Protein AF-A0A430SBT0-F1 (afdb_monomer)

Radius of gyration: 17.51 Å; Cα contacts (8 Å, |Δi|>4): 16; chains: 1; bounding box: 30×52×23 Å

Sequence (53 aa):
AGHGVGLSQWGAKGMAEAGYGYREILGHYFPGTFLSDLLLGGIPGPEEAWATR

Mean predicted aligned error: 10.42 Å

pLDDT: mean 82.79, std 15.59, range [48.06, 98.5]

Organism: Thermus scotoductus (NCBI:txid37636)

Foldseek 3Di:
DDPPAFADPVVLVVCVVVPDDPVVSNCVRPPPDDDDDPVVVDDPDPVVVPPVD

Structure (mmCIF, N/CA/C/O backbone):
data_AF-A0A430SBT0-F1
#
_entry.id   AF-A0A430SBT0-F1
#
loop_
_atom_site.group_PDB
_atom_site.id
_atom_site.type_symbol
_atom_site.label_atom_id
_atom_site.label_alt_id
_atom_site.label_comp_id
_atom_site.label_asym_id
_atom_site.label_entity_id
_atom_site.label_seq_id
_atom_site.pdbx_PDB_ins_code
_atom_site.Cartn_x
_atom_site.Cartn_y
_atom_site.Cartn_z
_atom_site.occupancy
_atom_site.B_iso_or_equiv
_atom_site.auth_seq_id
_atom_site.auth_comp_id
_atom_site.auth_asym_id
_atom_site.auth_atom_id
_atom_site.pdbx_PDB_model_num
ATOM 1 N N . ALA A 1 1 ? 20.138 -2.288 -0.961 1.00 54.41 1 ALA A N 1
ATOM 2 C CA . ALA A 1 1 ? 19.435 -1.698 -2.116 1.00 54.41 1 ALA A CA 1
ATOM 3 C C . ALA A 1 1 ? 18.499 -2.759 -2.681 1.00 54.41 1 ALA A C 1
ATOM 5 O O . ALA A 1 1 ? 18.958 -3.869 -2.914 1.00 54.41 1 ALA A O 1
ATOM 6 N N . GLY A 1 2 ? 17.197 -2.479 -2.772 1.00 61.94 2 GLY A N 1
ATOM 7 C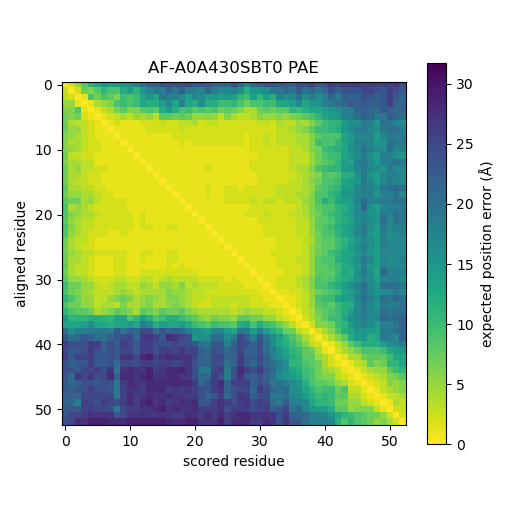 CA . GLY A 1 2 ? 16.224 -3.418 -3.342 1.00 61.94 2 GLY A CA 1
ATOM 8 C C . GLY A 1 2 ? 16.199 -3.3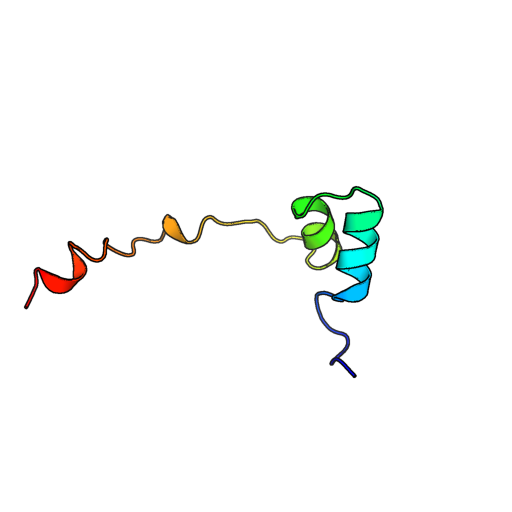33 -4.867 1.00 61.94 2 GLY A C 1
ATOM 9 O O . GLY A 1 2 ? 16.601 -2.319 -5.427 1.00 61.94 2 GLY A O 1
ATOM 10 N N . HIS A 1 3 ? 15.690 -4.373 -5.527 1.00 76.00 3 HIS A N 1
ATOM 11 C CA . HIS A 1 3 ? 15.594 -4.473 -6.991 1.00 76.00 3 HIS A CA 1
ATOM 12 C C . HIS A 1 3 ? 14.645 -3.432 -7.633 1.00 76.00 3 HIS A C 1
ATOM 14 O O . HIS A 1 3 ? 14.563 -3.346 -8.850 1.00 76.00 3 HIS A O 1
ATOM 20 N N . GLY A 1 4 ? 13.934 -2.630 -6.827 1.00 74.12 4 GLY A N 1
ATOM 21 C CA . GLY A 1 4 ? 13.073 -1.542 -7.305 1.00 74.12 4 GLY A CA 1
ATOM 22 C C . GLY A 1 4 ? 11.745 -1.993 -7.918 1.00 74.12 4 GLY A C 1
ATOM 23 O O . GLY A 1 4 ? 11.042 -1.171 -8.493 1.00 74.12 4 GLY A O 1
ATOM 24 N N . VAL A 1 5 ? 11.390 -3.276 -7.791 1.00 78.50 5 VAL A N 1
ATOM 25 C CA . VAL A 1 5 ? 10.170 -3.860 -8.364 1.00 78.50 5 VAL A CA 1
ATOM 26 C C . VAL A 1 5 ? 9.252 -4.353 -7.248 1.00 78.50 5 VAL A C 1
ATOM 28 O O . VAL A 1 5 ? 9.708 -5.008 -6.309 1.00 78.50 5 VAL A O 1
ATOM 31 N N . GLY A 1 6 ? 7.958 -4.053 -7.366 1.00 87.38 6 GLY A N 1
ATOM 32 C CA . GLY A 1 6 ? 6.927 -4.447 -6.407 1.00 87.38 6 GLY A CA 1
ATOM 33 C C . GLY A 1 6 ? 6.771 -3.451 -5.259 1.00 87.38 6 GLY A C 1
ATOM 34 O O . GLY A 1 6 ? 6.793 -2.240 -5.464 1.00 87.38 6 GLY A O 1
ATOM 35 N N . LEU A 1 7 ? 6.588 -3.967 -4.045 1.00 92.75 7 LEU A N 1
ATOM 36 C CA . LEU A 1 7 ? 6.258 -3.168 -2.868 1.00 92.75 7 LEU A CA 1
ATOM 37 C C . LEU A 1 7 ? 7.500 -2.542 -2.213 1.00 92.75 7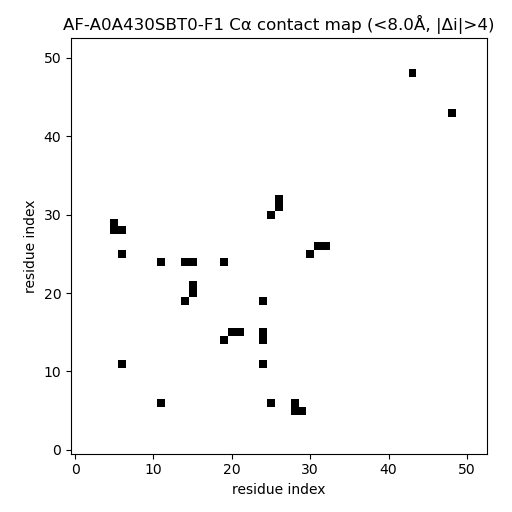 LEU A C 1
ATOM 39 O O . LEU A 1 7 ? 8.385 -3.240 -1.717 1.00 92.75 7 LEU A O 1
ATOM 43 N N . SER A 1 8 ? 7.535 -1.211 -2.136 1.00 94.94 8 SER A N 1
ATOM 44 C CA . SER A 1 8 ? 8.502 -0.493 -1.300 1.00 94.94 8 SER A CA 1
ATOM 45 C C . SER A 1 8 ? 8.062 -0.550 0.161 1.00 94.94 8 SER A C 1
ATOM 47 O O . SER A 1 8 ? 7.035 0.015 0.523 1.00 94.94 8 SER A O 1
ATOM 49 N N . GLN A 1 9 ? 8.857 -1.192 1.022 1.00 93.56 9 GLN A N 1
ATOM 50 C CA . GLN A 1 9 ? 8.545 -1.330 2.453 1.00 93.56 9 GLN A CA 1
ATOM 51 C C . GLN A 1 9 ? 8.361 0.030 3.141 1.00 93.56 9 GLN A C 1
ATOM 53 O O . GLN A 1 9 ? 7.400 0.238 3.876 1.00 93.56 9 GLN A O 1
ATOM 58 N N . TRP A 1 10 ? 9.256 0.980 2.859 1.00 94.88 10 TRP A N 1
ATOM 59 C CA . TRP A 1 10 ? 9.174 2.328 3.420 1.00 94.88 10 TRP A CA 1
ATOM 60 C C . TRP A 1 10 ? 8.002 3.127 2.853 1.00 94.88 10 TRP A C 1
ATOM 62 O O . TRP A 1 10 ? 7.356 3.857 3.597 1.00 94.88 10 TRP A O 1
ATOM 72 N N . GLY A 1 11 ? 7.682 2.955 1.568 1.00 95.56 11 GLY A N 1
ATOM 73 C CA . GLY A 1 11 ? 6.509 3.598 0.977 1.00 95.56 11 GLY A CA 1
ATOM 74 C C . GLY A 1 11 ? 5.200 3.037 1.542 1.00 95.56 11 GLY A C 1
ATOM 75 O O . GLY A 1 11 ? 4.306 3.801 1.887 1.00 95.56 11 GLY A O 1
ATOM 76 N N . ALA A 1 12 ? 5.104 1.716 1.715 1.00 97.25 12 ALA A N 1
ATOM 77 C CA . ALA A 1 12 ? 3.966 1.068 2.365 1.00 97.25 12 ALA A CA 1
ATOM 78 C C . ALA A 1 12 ? 3.796 1.532 3.821 1.00 97.25 12 ALA A C 1
ATOM 80 O O . ALA A 1 12 ? 2.679 1.834 4.236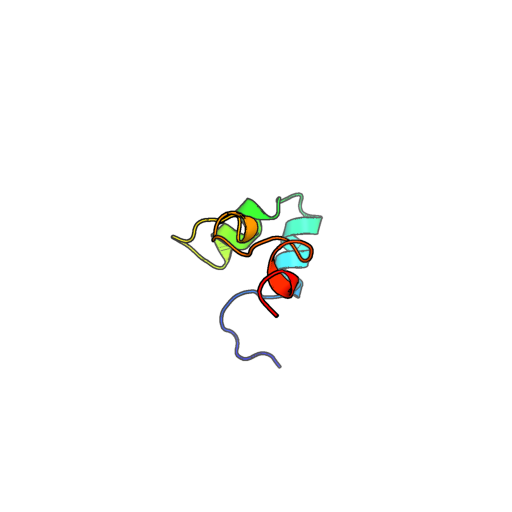 1.00 97.25 12 ALA A O 1
ATOM 81 N N . LYS A 1 13 ? 4.899 1.661 4.574 1.00 97.69 13 LYS A N 1
ATOM 82 C CA . LYS A 1 13 ? 4.883 2.235 5.925 1.00 97.69 13 LYS A CA 1
ATOM 83 C C . LYS A 1 13 ? 4.355 3.675 5.922 1.00 97.69 13 LYS A C 1
ATOM 85 O O . LYS A 1 13 ? 3.452 3.970 6.693 1.00 97.69 13 LYS A O 1
ATOM 90 N N . GLY A 1 14 ? 4.859 4.536 5.035 1.00 98.25 14 GLY A N 1
ATOM 91 C CA . GLY A 1 14 ? 4.402 5.927 4.935 1.00 98.25 14 GLY A CA 1
ATOM 92 C C . GLY A 1 14 ? 2.918 6.051 4.569 1.00 98.25 14 GLY A C 1
ATOM 93 O O . GLY A 1 14 ? 2.218 6.901 5.109 1.00 98.25 14 GLY A O 1
ATOM 94 N N . MET A 1 15 ? 2.403 5.165 3.709 1.00 98.19 15 MET A N 1
ATOM 95 C CA . MET A 1 15 ? 0.966 5.101 3.424 1.00 98.19 15 MET A CA 1
ATOM 96 C C . MET A 1 15 ? 0.154 4.646 4.648 1.00 98.19 15 MET A C 1
ATOM 98 O O . MET A 1 15 ? -0.880 5.237 4.946 1.00 98.19 15 MET A O 1
ATOM 102 N N . ALA A 1 16 ? 0.622 3.646 5.397 1.00 98.31 16 ALA A N 1
ATOM 103 C CA . ALA A 1 16 ? -0.051 3.226 6.627 1.00 98.31 16 ALA A CA 1
ATOM 104 C C . ALA A 1 16 ? -0.065 4.345 7.687 1.00 98.31 16 ALA A C 1
ATOM 106 O O . ALA A 1 16 ? -1.093 4.584 8.316 1.00 98.31 16 ALA A O 1
ATOM 107 N N . GLU A 1 17 ? 1.043 5.077 7.845 1.00 98.50 17 GLU A N 1
ATOM 108 C CA . GLU A 1 17 ? 1.138 6.248 8.734 1.00 98.50 17 GLU A CA 1
ATOM 109 C C . GLU A 1 17 ? 0.217 7.397 8.290 1.00 98.50 17 GLU A C 1
ATOM 111 O O . GLU A 1 17 ? -0.292 8.135 9.130 1.00 98.50 17 GLU A O 1
ATOM 116 N N . ALA A 1 18 ? -0.054 7.514 6.987 1.00 98.25 18 ALA A N 1
ATOM 117 C CA . ALA A 1 18 ? -1.032 8.446 6.428 1.00 98.25 18 ALA A CA 1
ATOM 118 C C . ALA A 1 18 ? -2.495 7.957 6.527 1.00 98.25 18 ALA A C 1
ATOM 120 O O . ALA A 1 18 ? -3.400 8.666 6.090 1.00 98.25 18 ALA A O 1
ATOM 121 N N . GLY A 1 19 ? -2.742 6.773 7.102 1.00 98.44 19 GLY A N 1
ATOM 122 C CA . GLY A 1 19 ? -4.082 6.238 7.363 1.00 98.44 19 GLY A CA 1
ATOM 123 C C . GLY A 1 19 ? -4.655 5.325 6.277 1.00 98.44 19 GLY A C 1
ATOM 124 O O . GLY A 1 19 ? -5.800 4.897 6.407 1.00 98.44 19 GLY A O 1
ATOM 125 N N . TYR A 1 20 ? -3.889 4.991 5.234 1.00 98.38 20 TYR A N 1
ATOM 126 C CA . TYR A 1 20 ? -4.341 4.050 4.208 1.00 98.38 20 TYR A CA 1
ATOM 127 C C . TYR A 1 20 ? -4.370 2.615 4.745 1.00 98.38 20 TYR A C 1
ATOM 129 O O . TYR A 1 20 ? -3.429 2.142 5.391 1.00 98.38 20 TYR A O 1
ATOM 137 N N . GLY A 1 21 ? -5.438 1.889 4.433 1.00 97.38 21 GLY A N 1
ATOM 138 C CA . GLY A 1 21 ? -5.579 0.478 4.756 1.00 97.38 21 GLY A CA 1
ATOM 139 C C . GLY A 1 21 ? -4.754 -0.426 3.836 1.00 97.38 21 GLY A C 1
ATOM 140 O O . GLY A 1 21 ? -4.363 -0.060 2.726 1.00 97.38 21 GLY A O 1
ATOM 141 N N . TYR A 1 22 ? -4.542 -1.675 4.263 1.00 96.12 22 TYR A N 1
ATOM 142 C CA . TYR A 1 22 ? -3.727 -2.645 3.516 1.00 96.12 22 TYR A CA 1
ATOM 143 C C . TYR A 1 22 ? -4.221 -2.884 2.077 1.00 96.12 22 TYR A C 1
ATOM 145 O O . TYR A 1 22 ? -3.413 -3.093 1.176 1.00 96.12 22 TYR A O 1
ATOM 153 N N . ARG A 1 23 ? -5.538 -2.809 1.835 1.00 95.44 23 ARG A N 1
ATOM 154 C CA . ARG A 1 23 ? -6.137 -2.972 0.498 1.00 95.44 23 ARG A CA 1
ATOM 155 C C . ARG A 1 23 ? -5.723 -1.852 -0.456 1.00 95.44 23 ARG A C 1
ATOM 157 O O . ARG A 1 23 ? -5.427 -2.121 -1.614 1.00 95.44 23 ARG A O 1
ATOM 164 N N . GLU A 1 24 ? -5.685 -0.616 0.034 1.00 96.69 24 GLU A N 1
ATOM 165 C CA . GLU A 1 24 ? -5.308 0.567 -0.747 1.00 96.69 24 GLU A CA 1
ATOM 166 C C . GLU A 1 24 ? -3.807 0.562 -1.041 1.00 96.69 24 GLU A C 1
ATOM 168 O O . GLU A 1 24 ? -3.390 0.799 -2.174 1.00 96.69 24 GLU A O 1
ATOM 173 N N . ILE A 1 25 ? -2.997 0.195 -0.042 1.00 97.50 25 ILE A N 1
ATOM 174 C CA . ILE A 1 25 ? -1.545 0.052 -0.188 1.00 97.50 25 ILE A CA 1
ATOM 175 C C . ILE A 1 25 ? -1.219 -1.022 -1.232 1.00 97.50 25 ILE A C 1
ATOM 177 O O . ILE A 1 25 ? -0.452 -0.770 -2.158 1.00 97.50 25 ILE A O 1
ATOM 181 N N . LEU A 1 26 ? -1.814 -2.213 -1.127 1.00 95.69 26 LEU A N 1
ATOM 182 C CA . LEU A 1 26 ? -1.569 -3.289 -2.091 1.00 95.69 26 LEU A CA 1
ATOM 183 C C . LEU A 1 26 ? -2.080 -2.931 -3.489 1.00 95.69 26 LEU A C 1
ATOM 185 O O . LEU A 1 26 ? -1.385 -3.204 -4.463 1.00 95.69 26 LEU A O 1
ATOM 189 N N . GLY A 1 27 ? -3.231 -2.262 -3.597 1.00 95.75 27 GLY A N 1
ATOM 190 C CA . GLY A 1 27 ? -3.756 -1.783 -4.877 1.00 95.75 27 GLY A CA 1
ATOM 191 C C . GLY A 1 27 ? -2.844 -0.762 -5.568 1.00 95.75 27 GLY A C 1
ATOM 192 O O . GLY A 1 27 ? -2.757 -0.764 -6.794 1.00 95.75 27 GLY A O 1
ATOM 193 N N . HIS A 1 28 ? -2.120 0.061 -4.802 1.00 95.31 28 HIS A N 1
ATOM 194 C CA . HIS A 1 28 ? -1.126 0.994 -5.339 1.00 95.31 28 HIS A CA 1
ATOM 195 C C . HIS A 1 28 ? 0.087 0.273 -5.948 1.00 95.31 28 HIS A C 1
ATOM 197 O O . HIS A 1 28 ? 0.538 0.636 -7.033 1.00 95.31 28 HIS A O 1
ATOM 203 N N . TYR A 1 29 ? 0.604 -0.760 -5.275 1.00 95.44 29 TYR A N 1
ATOM 204 C CA . TYR A 1 29 ? 1.789 -1.497 -5.738 1.00 95.44 29 TYR A CA 1
ATOM 205 C C . TYR A 1 29 ? 1.484 -2.594 -6.765 1.00 95.44 29 TYR A C 1
ATOM 207 O O . TYR A 1 29 ? 2.365 -2.964 -7.542 1.00 95.44 29 TYR A O 1
ATOM 215 N N . PHE A 1 30 ? 0.260 -3.1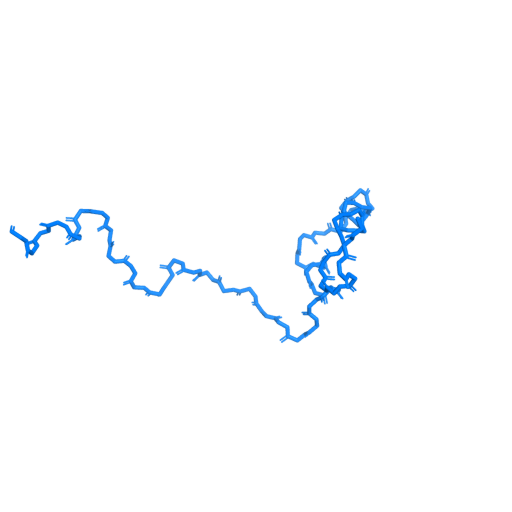18 -6.776 1.00 94.81 30 PHE A N 1
ATOM 216 C CA . PHE A 1 30 ? -0.148 -4.258 -7.596 1.00 94.81 30 PHE A CA 1
ATOM 217 C C . PHE A 1 30 ? -1.493 -3.982 -8.294 1.00 94.81 30 PHE A C 1
ATOM 219 O O . PHE A 1 30 ? -2.513 -4.600 -7.962 1.00 94.81 30 PHE A O 1
ATOM 226 N N . PRO A 1 31 ? -1.534 -3.048 -9.262 1.00 92.94 31 PRO A N 1
ATOM 227 C CA . PRO A 1 31 ? -2.764 -2.702 -9.965 1.00 92.94 31 PRO A CA 1
ATOM 228 C C . PRO A 1 31 ? -3.332 -3.911 -10.720 1.00 92.94 31 PRO A C 1
ATOM 230 O O . PRO A 1 31 ? -2.601 -4.664 -11.360 1.00 92.94 31 PRO A O 1
ATOM 233 N N . GLY A 1 32 ? -4.652 -4.093 -10.644 1.00 92.19 32 GLY A N 1
ATOM 234 C CA . GLY A 1 32 ? -5.347 -5.215 -11.283 1.00 92.19 32 GLY A CA 1
ATOM 235 C C . GLY A 1 32 ? -5.284 -6.541 -10.516 1.00 92.19 32 GLY A C 1
ATOM 236 O O . GLY A 1 32 ? -5.746 -7.554 -11.035 1.00 92.19 32 GLY A O 1
ATOM 237 N N . THR A 1 33 ? -4.744 -6.559 -9.292 1.00 91.62 33 THR A N 1
ATOM 238 C CA . THR A 1 33 ? -4.768 -7.748 -8.425 1.00 91.62 33 THR A CA 1
ATOM 239 C C . THR A 1 33 ? -5.988 -7.776 -7.504 1.00 91.62 33 THR A C 1
ATOM 241 O O . THR A 1 33 ? -6.635 -6.759 -7.251 1.00 91.62 33 THR A O 1
ATOM 244 N N . PHE A 1 34 ? -6.306 -8.964 -6.992 1.00 89.06 34 PHE A N 1
ATOM 245 C CA . PHE A 1 34 ? -7.356 -9.190 -6.005 1.00 89.06 34 PHE A CA 1
ATOM 246 C C . PHE A 1 34 ? -6.808 -10.008 -4.836 1.00 89.06 34 PHE A C 1
ATOM 248 O O . PHE A 1 34 ? -5.896 -10.819 -4.990 1.00 89.06 34 PHE A O 1
ATOM 255 N N . LEU A 1 35 ? -7.377 -9.786 -3.654 1.00 89.88 35 LEU A N 1
ATOM 256 C CA . LEU A 1 35 ? -7.070 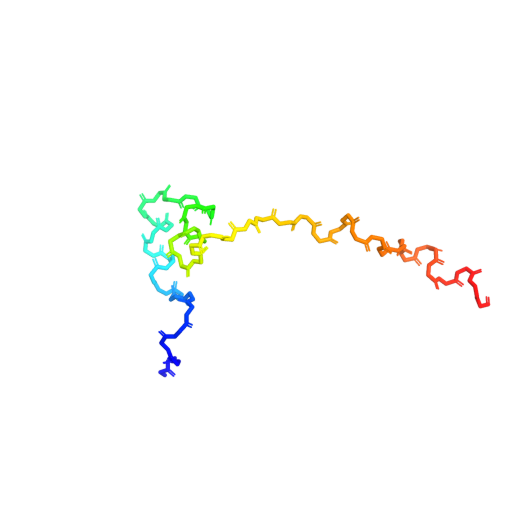-10.583 -2.474 1.00 89.88 35 LEU A CA 1
ATOM 257 C C . LEU A 1 35 ? -7.864 -11.883 -2.536 1.00 89.88 35 LEU A C 1
ATOM 259 O O . LEU A 1 35 ? -9.075 -11.854 -2.741 1.00 89.88 35 LEU A O 1
ATOM 263 N N . SER A 1 36 ? -7.171 -13.000 -2.350 1.00 86.31 36 SER A N 1
ATOM 264 C CA . SER A 1 36 ? -7.773 -14.324 -2.254 1.00 86.31 36 SER A CA 1
ATOM 265 C C . SER A 1 36 ? -7.492 -14.894 -0.875 1.00 86.31 36 SER A C 1
ATOM 267 O O . SER A 1 36 ? -6.346 -14.878 -0.423 1.00 86.31 36 SER A O 1
ATOM 269 N N . ASP A 1 37 ? -8.515 -15.460 -0.243 1.00 82.75 37 ASP A N 1
ATOM 270 C CA . ASP A 1 37 ? -8.324 -16.281 0.945 1.00 82.75 37 ASP A CA 1
ATOM 271 C C . ASP A 1 37 ? -7.682 -17.600 0.511 1.00 82.75 37 ASP A C 1
ATOM 273 O O . ASP A 1 37 ? -8.319 -18.461 -0.095 1.00 82.75 37 ASP A O 1
ATOM 277 N N . LEU A 1 38 ? -6.386 -17.753 0.791 1.00 74.44 38 LEU A N 1
ATOM 278 C CA . LEU A 1 38 ? -5.626 -18.954 0.431 1.00 74.44 38 LEU A CA 1
ATOM 279 C C . LEU A 1 38 ? -6.178 -20.218 1.122 1.00 74.44 38 LEU A C 1
ATOM 281 O O . LEU A 1 38 ? -6.026 -21.325 0.613 1.00 74.44 38 LEU A O 1
ATOM 285 N N . LEU A 1 39 ? -6.873 -20.046 2.251 1.00 65.44 39 LEU A N 1
ATOM 286 C CA . LEU A 1 39 ? -7.489 -21.124 3.029 1.00 65.44 39 LEU A CA 1
ATOM 287 C C . LEU A 1 39 ? -8.675 -21.813 2.332 1.00 65.44 39 LEU A C 1
ATOM 289 O O . LEU A 1 39 ? -9.027 -22.920 2.722 1.00 65.44 39 LEU A O 1
ATOM 293 N N . LEU A 1 40 ? -9.269 -21.228 1.285 1.00 60.31 40 LEU A N 1
ATOM 294 C CA . LEU A 1 40 ? -10.384 -21.860 0.558 1.00 60.31 40 LEU A CA 1
ATOM 295 C C . LEU A 1 40 ? -9.925 -22.841 -0.541 1.00 60.31 40 LEU A C 1
ATOM 297 O O . LEU A 1 40 ? -10.755 -23.453 -1.208 1.00 60.31 40 LEU A O 1
ATOM 301 N N . GLY A 1 41 ? -8.611 -23.022 -0.717 1.00 58.94 41 GLY A N 1
ATOM 302 C CA . GLY A 1 41 ? -7.997 -23.878 -1.739 1.00 58.94 41 GLY A CA 1
ATOM 303 C C . GLY A 1 41 ? -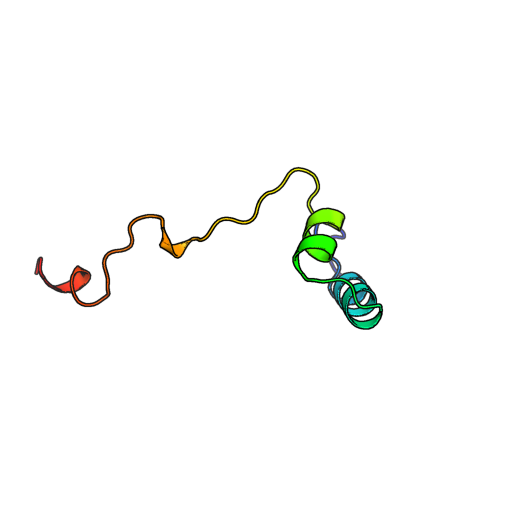7.781 -25.347 -1.355 1.00 58.94 41 GLY A C 1
ATOM 304 O O . GLY A 1 41 ? -6.897 -25.977 -1.926 1.00 58.94 41 GLY A O 1
ATOM 305 N N . GLY A 1 42 ? -8.543 -25.895 -0.402 1.00 62.03 42 GLY A N 1
ATOM 306 C CA . GLY A 1 42 ? -8.595 -27.344 -0.163 1.00 62.03 42 GLY A CA 1
ATOM 307 C C . GLY A 1 42 ? -7.356 -27.966 0.486 1.00 62.03 42 GLY A C 1
ATOM 308 O O . GLY A 1 42 ? -6.998 -29.088 0.139 1.00 62.03 42 GLY A O 1
ATOM 309 N N . ILE A 1 43 ? -6.702 -27.276 1.426 1.00 66.56 43 ILE A N 1
ATOM 310 C CA . ILE A 1 43 ? -5.757 -27.952 2.324 1.00 66.56 43 ILE A CA 1
ATOM 311 C C . ILE A 1 43 ? -6.598 -28.630 3.416 1.00 66.56 43 ILE A C 1
ATOM 313 O O . ILE A 1 43 ? -7.190 -27.903 4.217 1.00 66.56 43 ILE A O 1
ATOM 317 N N . PRO A 1 44 ? -6.700 -29.975 3.439 1.00 67.00 44 PRO A N 1
ATOM 318 C CA . PRO A 1 44 ? -7.348 -30.669 4.543 1.00 67.00 44 PRO A CA 1
ATOM 319 C C . PRO A 1 44 ? -6.663 -30.288 5.855 1.00 67.00 44 PRO A C 1
ATOM 321 O O . PRO A 1 44 ? -5.444 -30.065 5.889 1.00 67.00 44 PRO A O 1
ATOM 324 N N . GLY A 1 45 ? -7.447 -30.180 6.925 1.00 71.31 45 GLY A N 1
ATOM 325 C CA . GLY A 1 45 ? -6.926 -29.853 8.248 1.00 71.31 45 GLY A CA 1
ATOM 326 C C . GLY A 1 45 ? -5.814 -30.829 8.652 1.00 71.31 45 GLY A C 1
ATOM 327 O O . GLY A 1 45 ? -5.742 -31.950 8.134 1.00 71.31 45 GLY A O 1
ATOM 328 N N . PRO A 1 46 ? -4.917 -30.447 9.575 1.00 68.94 46 PRO A N 1
ATOM 329 C CA . PRO A 1 46 ? -3.895 -31.361 10.065 1.00 68.94 46 PRO A CA 1
ATOM 330 C C . PRO A 1 46 ? -4.499 -32.674 10.584 1.00 68.94 46 PRO A C 1
ATOM 332 O O . PRO A 1 46 ? -3.815 -33.686 10.495 1.00 68.94 46 PRO A O 1
ATOM 335 N N . GLU A 1 47 ? -5.759 -32.699 11.046 1.00 66.25 47 GLU A N 1
ATOM 336 C CA . GLU A 1 47 ? -6.468 -33.930 11.415 1.00 66.25 47 GLU A CA 1
ATOM 337 C C . GLU A 1 47 ? -6.747 -34.906 10.255 1.00 66.25 47 GLU A C 1
ATOM 339 O O . GLU A 1 47 ? -6.757 -36.117 10.455 1.00 66.25 47 GLU A O 1
ATOM 344 N N . GLU A 1 48 ? -6.942 -34.406 9.039 1.00 64.38 48 GLU A N 1
ATOM 345 C CA . GLU A 1 48 ? -7.292 -35.196 7.853 1.00 64.38 48 GLU A CA 1
ATOM 346 C C . GLU A 1 48 ? -6.031 -35.659 7.103 1.00 64.38 48 GLU A C 1
ATOM 348 O O . GLU A 1 48 ? -6.007 -36.733 6.500 1.00 64.38 48 GLU A O 1
ATOM 353 N N . ALA A 1 49 ? -4.941 -34.888 7.197 1.00 63.78 49 ALA A N 1
ATOM 354 C CA . ALA A 1 49 ? -3.680 -35.155 6.505 1.00 63.78 49 ALA A CA 1
ATOM 355 C C . ALA A 1 49 ? -2.940 -36.421 6.994 1.00 63.78 49 ALA A C 1
ATOM 357 O O . ALA A 1 49 ? -2.177 -37.012 6.226 1.00 63.78 49 ALA A O 1
ATOM 358 N N . TRP A 1 50 ? -3.146 -36.861 8.244 1.00 61.84 50 TRP A N 1
ATOM 359 C CA . TRP A 1 50 ? -2.540 -38.094 8.780 1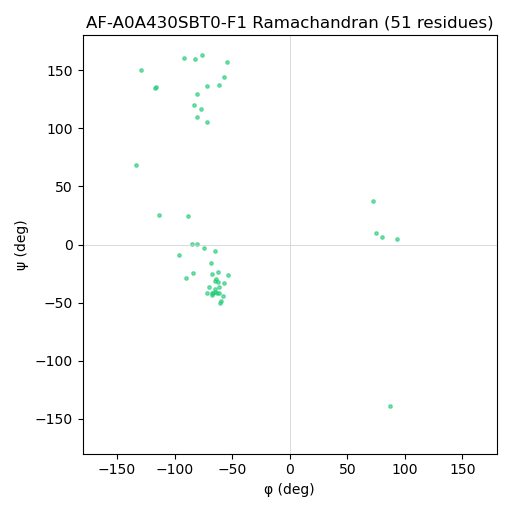.00 61.84 50 TRP A CA 1
ATOM 360 C C . TRP A 1 50 ? -3.449 -39.326 8.697 1.00 61.84 50 TRP A C 1
ATOM 362 O O . TRP A 1 50 ? -2.967 -40.435 8.905 1.00 61.84 50 TRP A O 1
ATOM 372 N N . ALA A 1 51 ? -4.728 -39.169 8.343 1.00 61.41 51 ALA A N 1
ATOM 373 C CA . ALA A 1 51 ? -5.717 -40.250 8.368 1.00 61.41 51 ALA A CA 1
ATOM 374 C C . ALA A 1 51 ? -5.577 -41.283 7.224 1.00 61.41 51 ALA A C 1
ATOM 376 O O . ALA A 1 51 ? -6.320 -42.259 7.185 1.00 61.41 51 ALA A O 1
ATOM 377 N N . THR A 1 52 ? -4.638 -41.085 6.287 1.00 55.12 52 THR A N 1
ATOM 378 C CA . THR A 1 52 ? -4.380 -42.002 5.149 1.00 55.12 52 THR A CA 1
ATOM 379 C C . THR A 1 52 ? -3.004 -42.686 5.234 1.00 55.12 52 THR A C 1
ATOM 381 O O . THR A 1 52 ? -2.424 -43.060 4.214 1.00 55.12 52 THR A O 1
ATOM 384 N N . ARG A 1 53 ? -2.447 -42.834 6.441 1.00 48.06 53 ARG A N 1
ATOM 385 C CA . ARG A 1 53 ? -1.278 -43.686 6.713 1.00 48.06 53 ARG A CA 1
ATOM 386 C C . ARG A 1 53 ? -1.596 -44.747 7.749 1.00 48.06 53 ARG A C 1
ATOM 388 O O . ARG A 1 53 ? -2.344 -44.428 8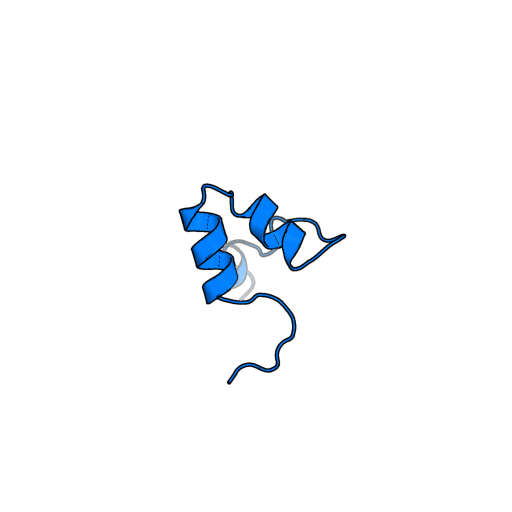.695 1.00 48.06 53 ARG A O 1
#

Solvent-accessible surface area (backbone atoms only — not comparable to full-atom values): 3653 Å² total; per-residue (Å²): 136,79,94,84,72,67,77,52,68,68,58,49,49,54,40,45,76,73,67,50,51,72,69,59,50,48,43,70,54,39,73,96,68,81,93,72,73,74,80,78,71,73,74,68,53,81,79,58,70,58,70,86,113

Secondary structure (DSSP, 8-state):
---S-S--HHHHHHHHHTT--HHHHHHHHSTT-----GGGS----HHHHTTT-